Protein AF-A0A7S4FXJ2-F1 (afdb_monomer_lite)

Foldseek 3Di:
DVVLVVLLVLLVVLVVLLVVLPPPDPDLVVLVVNLVVVCCQCVVDPVSVVVVVVSLVVLVVQLVVLVVVLVVLVVVVVVDVDDDPVSVVVNVVSVVSNCSSVSSNVSVVSVVVSSVVSVVVSVVVVVVVVVVVVVVVVD

InterPro domains:
  IPR008417 B-cell receptor-associated protein 29/31 [PTHR12701] (1-131)
  IPR040463 BAP29/BAP31, transmembrane domain [PF05529] (5-129)

Organism: NCBI:txid73025

pLDDT: mean 77.44, std 8.52, range [52.94, 91.94]

Secondary structure (DSSP, 8-state):
-HHHHHHHHHHHHHHHHHHHHHS--S-HHHHHHHHHHHHHHHHS-HHHHHHHHHHHHHHHHHHHHHHHHHHHHHHHHHH-S---HHHHHHHHHHHHHHHHHHHHHHHHHHHHHHHHHHHHHHHHHHHHHHHHHHHHHH-

Radius of gyration: 22.3 Å; chains: 1; bounding box: 55×26×67 Å

Structure (mmCIF, N/CA/C/O backbone):
data_AF-A0A7S4FXJ2-F1
#
_entry.id   AF-A0A7S4FXJ2-F1
#
loop_
_atom_site.group_PDB
_atom_site.id
_atom_site.type_symbol
_atom_site.label_atom_id
_atom_site.label_alt_id
_atom_site.label_comp_id
_atom_site.label_asym_id
_atom_site.label_entity_id
_atom_site.label_seq_id
_atom_site.pdbx_PDB_ins_code
_atom_site.Cartn_x
_atom_site.Cartn_y
_atom_site.Cartn_z
_atom_site.occupancy
_atom_site.B_iso_or_equiv
_atom_site.auth_seq_id
_atom_site.auth_comp_id
_atom_site.auth_asym_id
_atom_site.auth_atom_id
_atom_site.pdbx_PDB_model_num
ATOM 1 N N . MET A 1 1 ? 13.231 -11.021 -10.578 1.00 65.50 1 MET A N 1
ATOM 2 C CA . MET A 1 1 ? 11.879 -11.609 -10.756 1.00 65.50 1 MET A CA 1
ATOM 3 C C . MET A 1 1 ? 11.163 -11.788 -9.422 1.00 65.50 1 MET A C 1
ATOM 5 O O . MET A 1 1 ? 10.064 -11.267 -9.305 1.00 65.50 1 MET A O 1
ATOM 9 N N . LEU A 1 2 ? 11.799 -12.408 -8.418 1.00 79.81 2 LEU A N 1
ATOM 10 C CA . LEU A 1 2 ? 11.241 -12.594 -7.065 1.00 79.81 2 LEU A CA 1
ATOM 11 C C . LEU A 1 2 ? 10.715 -11.303 -6.411 1.00 79.81 2 LEU A C 1
ATOM 13 O O . LEU A 1 2 ? 9.609 -11.295 -5.888 1.00 79.81 2 LEU A O 1
ATOM 17 N N . PHE A 1 3 ? 11.455 -10.193 -6.509 1.00 78.06 3 PHE A N 1
ATOM 18 C CA . PHE A 1 3 ? 11.028 -8.903 -5.948 1.00 78.06 3 PHE A CA 1
ATOM 19 C C . PHE A 1 3 ? 9.658 -8.443 -6.478 1.00 78.06 3 PHE A C 1
ATOM 21 O O . PHE A 1 3 ? 8.767 -8.122 -5.702 1.00 78.06 3 PHE A O 1
ATOM 28 N N . ASN A 1 4 ? 9.438 -8.504 -7.795 1.00 75.69 4 ASN A N 1
ATOM 29 C CA . ASN A 1 4 ? 8.161 -8.093 -8.390 1.00 75.69 4 ASN A CA 1
ATOM 30 C C . ASN A 1 4 ? 7.005 -9.022 -7.993 1.00 75.69 4 ASN A C 1
ATOM 32 O O . ASN A 1 4 ? 5.875 -8.562 -7.868 1.00 75.69 4 ASN A O 1
ATOM 36 N N . GLN A 1 5 ? 7.278 -10.315 -7.788 1.00 83.50 5 GLN A N 1
ATOM 37 C CA . GLN A 1 5 ? 6.273 -11.267 -7.307 1.00 83.50 5 GLN A CA 1
ATOM 38 C C . GLN A 1 5 ? 5.888 -10.985 -5.851 1.00 83.50 5 GLN A C 1
ATOM 40 O O . GLN A 1 5 ? 4.704 -11.002 -5.531 1.00 83.50 5 GLN A O 1
ATOM 45 N N . MET A 1 6 ? 6.864 -10.657 -4.998 1.00 82.06 6 MET A N 1
ATOM 46 C CA . MET A 1 6 ? 6.625 -10.248 -3.609 1.00 82.06 6 MET A CA 1
ATOM 47 C C . MET A 1 6 ? 5.777 -8.971 -3.543 1.00 82.06 6 MET A C 1
ATOM 49 O O . MET A 1 6 ? 4.780 -8.933 -2.829 1.00 82.06 6 MET A O 1
ATOM 53 N N . MET A 1 7 ? 6.120 -7.957 -4.344 1.00 78.62 7 MET A N 1
ATOM 54 C CA . MET A 1 7 ? 5.355 -6.706 -4.432 1.00 78.62 7 MET A CA 1
ATOM 55 C C . MET A 1 7 ? 3.911 -6.943 -4.886 1.00 78.62 7 MET A C 1
ATOM 57 O O . MET A 1 7 ? 2.980 -6.360 -4.338 1.00 78.62 7 MET A O 1
ATOM 61 N N . TYR A 1 8 ? 3.715 -7.826 -5.868 1.00 81.94 8 TYR A N 1
ATOM 62 C CA . TYR A 1 8 ? 2.383 -8.190 -6.340 1.00 81.94 8 TYR A CA 1
ATOM 63 C C . TYR A 1 8 ? 1.571 -8.936 -5.273 1.00 81.94 8 TYR A C 1
ATOM 65 O O . TYR A 1 8 ? 0.414 -8.597 -5.042 1.00 81.94 8 TYR A O 1
ATOM 73 N N . ALA A 1 9 ? 2.172 -9.914 -4.588 1.00 84.06 9 ALA A N 1
ATOM 74 C CA . ALA A 1 9 ? 1.504 -10.645 -3.514 1.00 84.06 9 ALA A CA 1
ATOM 75 C C . ALA A 1 9 ? 1.063 -9.704 -2.382 1.00 84.06 9 ALA A C 1
ATOM 77 O O . ALA A 1 9 ? -0.074 -9.790 -1.920 1.00 84.06 9 ALA A O 1
ATOM 78 N N . MET A 1 10 ? 1.921 -8.755 -1.999 1.00 76.50 10 MET A N 1
ATOM 79 C CA . MET A 1 10 ? 1.583 -7.731 -1.009 1.00 76.50 10 MET A CA 1
ATOM 80 C C . MET A 1 10 ? 0.429 -6.842 -1.473 1.00 76.50 10 MET A C 1
ATOM 82 O O . MET A 1 10 ? -0.519 -6.647 -0.721 1.00 76.50 10 MET A O 1
ATOM 86 N N . MET A 1 11 ? 0.444 -6.388 -2.728 1.00 80.62 11 MET A N 1
ATOM 87 C CA . MET A 1 11 ? -0.652 -5.600 -3.301 1.00 80.62 11 MET A CA 1
ATOM 88 C C . MET A 1 11 ? -1.991 -6.360 -3.261 1.00 80.62 11 MET A C 1
ATOM 90 O O . MET A 1 11 ? -3.035 -5.774 -2.967 1.00 80.62 11 MET A O 1
ATOM 94 N N . VAL A 1 12 ? -1.985 -7.670 -3.530 1.00 85.00 12 VAL A N 1
ATOM 95 C CA . VAL A 1 12 ? -3.191 -8.512 -3.428 1.00 85.00 12 VAL A CA 1
ATOM 96 C C . VAL A 1 12 ? -3.672 -8.599 -1.979 1.00 85.00 12 VAL A C 1
ATOM 98 O O . VAL A 1 12 ? -4.864 -8.432 -1.731 1.00 85.00 12 VAL A O 1
ATOM 101 N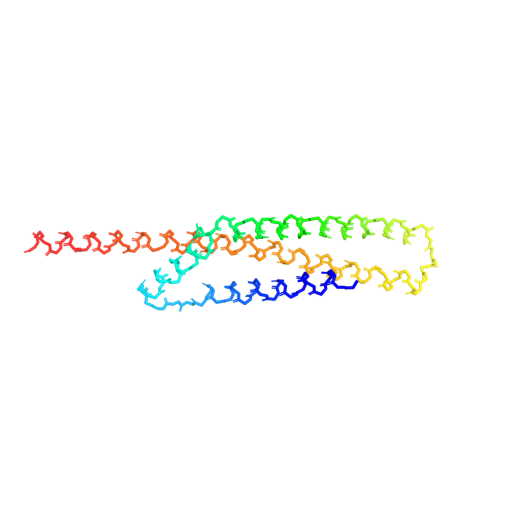 N . ILE A 1 13 ? -2.763 -8.798 -1.020 1.00 83.81 13 ILE A N 1
ATOM 102 C CA . ILE A 1 13 ? -3.099 -8.826 0.412 1.00 83.81 13 ILE A CA 1
ATOM 103 C C . ILE A 1 13 ? -3.706 -7.489 0.851 1.00 83.81 13 ILE A C 1
ATOM 105 O O . ILE A 1 13 ? -4.768 -7.478 1.472 1.00 83.81 13 ILE A O 1
ATOM 109 N N . GLU A 1 14 ? -3.089 -6.364 0.487 1.00 79.00 14 GLU A N 1
ATOM 110 C CA . GLU A 1 14 ? -3.615 -5.024 0.769 1.00 79.00 14 GLU A CA 1
ATOM 111 C C . GLU A 1 14 ? -5.002 -4.825 0.159 1.00 79.00 14 GLU A C 1
ATOM 113 O O . GLU A 1 14 ? -5.901 -4.319 0.826 1.00 79.00 14 GLU A O 1
ATOM 118 N N . THR A 1 15 ? -5.210 -5.287 -1.075 1.00 80.75 15 THR A N 1
ATOM 119 C CA . THR A 1 15 ? -6.512 -5.206 -1.751 1.00 80.75 15 THR A CA 1
ATOM 120 C C . THR A 1 15 ? -7.577 -5.999 -0.996 1.00 80.75 15 THR A C 1
ATOM 122 O O . THR A 1 15 ? -8.671 -5.491 -0.765 1.00 80.75 15 THR A O 1
ATOM 125 N N . VAL A 1 16 ? -7.266 -7.224 -0.565 1.00 84.69 16 VAL A N 1
ATOM 126 C CA . VAL A 1 16 ? -8.191 -8.049 0.228 1.00 84.69 16 VAL A CA 1
ATOM 127 C C . VAL A 1 16 ? -8.503 -7.385 1.571 1.00 84.69 16 VAL A C 1
ATOM 129 O O . VAL A 1 16 ? -9.665 -7.358 1.972 1.00 84.69 16 VAL A O 1
ATOM 132 N N . LEU A 1 17 ? -7.505 -6.798 2.239 1.00 77.50 17 LEU A N 1
ATOM 133 C CA . LEU A 1 17 ? -7.697 -6.072 3.499 1.00 77.50 17 LEU A CA 1
ATOM 134 C C . LEU A 1 17 ? -8.575 -4.828 3.324 1.00 77.50 17 LEU A C 1
ATOM 136 O O . LEU A 1 17 ? -9.493 -4.615 4.116 1.00 77.50 17 LEU A O 1
ATOM 140 N N . VAL A 1 18 ? -8.337 -4.035 2.276 1.00 78.94 18 VAL A N 1
ATOM 141 C CA . VAL A 1 18 ? -9.173 -2.879 1.926 1.00 78.94 18 VAL A CA 1
ATOM 142 C C . VAL A 1 18 ? -10.604 -3.318 1.652 1.00 78.94 18 VAL A C 1
ATOM 144 O O . VAL A 1 18 ? -11.535 -2.728 2.196 1.00 78.94 18 VAL A O 1
ATOM 147 N N . LEU A 1 19 ? -10.795 -4.350 0.827 1.00 80.69 19 LEU A N 1
ATOM 148 C CA . LEU A 1 19 ? -12.124 -4.854 0.489 1.00 80.69 19 LEU A CA 1
ATOM 149 C C . LEU A 1 19 ? -12.855 -5.347 1.734 1.00 80.69 19 LEU A C 1
ATOM 151 O O . LEU A 1 19 ? -14.013 -4.988 1.924 1.00 80.69 19 LEU A O 1
ATOM 155 N N . PHE A 1 20 ? -12.169 -6.088 2.605 1.00 78.56 20 PHE A N 1
ATOM 156 C CA . PHE A 1 20 ? -12.712 -6.531 3.885 1.00 78.56 20 PHE A CA 1
ATOM 157 C C . PHE A 1 20 ? -13.137 -5.348 4.767 1.00 78.56 20 PHE A C 1
ATOM 159 O O . PHE A 1 20 ? -14.213 -5.375 5.360 1.00 78.56 20 PHE A O 1
ATOM 166 N N . LEU A 1 21 ? -12.337 -4.279 4.807 1.00 72.44 21 LEU A N 1
ATOM 167 C CA . LEU A 1 21 ? -12.642 -3.071 5.577 1.00 72.44 21 LEU A CA 1
ATOM 168 C C . LEU A 1 21 ? -13.771 -2.226 4.955 1.00 72.44 21 LEU A C 1
ATOM 170 O O . LEU A 1 21 ? -14.471 -1.508 5.670 1.00 72.44 21 LEU A O 1
ATOM 174 N N . CYS A 1 22 ? -13.963 -2.320 3.638 1.00 70.38 22 CYS A N 1
ATOM 175 C CA . CYS A 1 22 ? -15.051 -1.677 2.901 1.00 70.38 22 CYS A CA 1
ATOM 176 C C . CYS A 1 22 ? -16.396 -2.402 3.029 1.00 70.38 22 CYS A C 1
ATOM 178 O O . CYS A 1 22 ? -17.411 -1.820 2.641 1.00 70.38 22 CYS A O 1
ATOM 180 N N . ILE A 1 23 ? -16.441 -3.635 3.551 1.00 77.25 23 ILE A N 1
ATOM 181 C CA . ILE A 1 23 ? -17.710 -4.347 3.739 1.00 77.25 23 ILE A CA 1
ATOM 182 C C . ILE A 1 23 ? -18.594 -3.521 4.690 1.00 77.25 23 ILE A C 1
ATOM 184 O O . ILE A 1 23 ? -18.190 -3.245 5.825 1.00 77.25 23 ILE A O 1
ATOM 188 N N . PRO A 1 24 ? -19.803 -3.108 4.260 1.00 64.12 24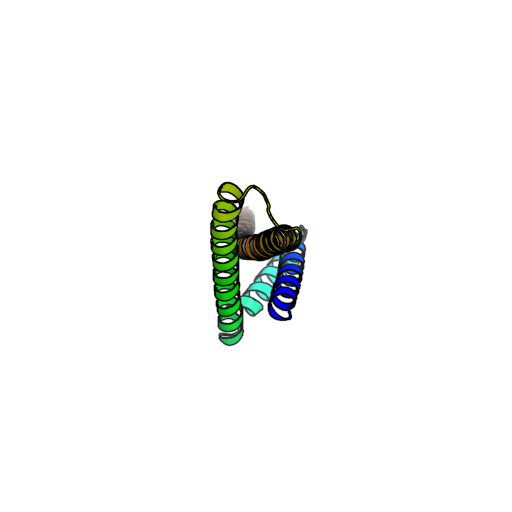 PRO A N 1
ATOM 189 C CA . PRO A 1 24 ? -20.713 -2.364 5.114 1.00 64.12 24 PRO A CA 1
ATOM 190 C C . PRO A 1 24 ? -21.227 -3.292 6.218 1.00 64.12 24 PRO A C 1
ATOM 192 O O . PRO A 1 24 ? -22.110 -4.117 6.002 1.00 64.12 24 PRO A O 1
ATOM 195 N N . LEU A 1 25 ? -20.651 -3.177 7.415 1.00 66.50 25 LEU A N 1
ATOM 196 C CA . LEU A 1 25 ? -21.070 -3.965 8.571 1.00 66.50 25 LEU A CA 1
ATOM 197 C C . LEU A 1 25 ? -22.302 -3.314 9.225 1.00 66.50 25 LEU A C 1
ATOM 199 O O . LEU A 1 25 ? -22.206 -2.173 9.688 1.00 66.50 25 LEU A O 1
ATOM 203 N N . PRO A 1 26 ? -23.448 -4.018 9.304 1.00 59.88 26 PRO A N 1
ATOM 204 C CA . PRO A 1 26 ? -24.694 -3.451 9.821 1.00 59.88 26 PRO A CA 1
ATOM 205 C C . PRO A 1 26 ? -24.689 -3.253 11.346 1.00 59.88 26 PRO A C 1
ATOM 207 O O . PRO A 1 26 ? -25.439 -2.430 11.862 1.00 59.88 26 PRO A O 1
ATOM 210 N N . SER A 1 27 ? -23.829 -3.963 12.085 1.00 66.94 27 SER A N 1
ATOM 211 C CA . SER A 1 27 ? -23.796 -3.926 13.552 1.00 66.94 27 SER A CA 1
ATOM 212 C C . SER A 1 27 ? -22.642 -3.077 14.098 1.00 66.94 27 SER A C 1
ATOM 214 O O . SER A 1 27 ? -21.477 -3.283 13.745 1.00 66.94 27 SER A O 1
ATOM 216 N N . ASN A 1 28 ? -22.957 -2.151 15.014 1.00 64.56 28 ASN A N 1
ATOM 217 C CA . ASN A 1 28 ? -21.976 -1.284 15.685 1.00 64.56 28 ASN A CA 1
ATOM 218 C C . ASN A 1 28 ? -20.936 -2.093 16.484 1.00 64.56 28 ASN A C 1
ATOM 220 O O . ASN A 1 28 ? -19.775 -1.695 16.547 1.00 64.56 28 ASN A O 1
ATOM 224 N N . THR A 1 29 ? -21.329 -3.245 17.036 1.00 65.25 29 THR A N 1
ATOM 225 C CA . THR A 1 29 ? -20.448 -4.141 17.804 1.00 65.25 29 THR A CA 1
ATOM 226 C C . THR A 1 29 ? -19.410 -4.809 16.906 1.00 65.25 29 THR A C 1
ATOM 228 O O . THR A 1 29 ? -18.229 -4.860 17.240 1.00 65.25 29 THR A O 1
ATOM 231 N N . VAL A 1 30 ? -19.827 -5.263 15.720 1.00 67.81 30 VAL A N 1
ATOM 232 C CA . VAL A 1 30 ? -18.925 -5.896 14.744 1.00 67.81 30 VAL A CA 1
ATOM 233 C C . VAL A 1 30 ? -17.971 -4.856 14.156 1.00 67.81 30 VAL A C 1
ATOM 235 O O . VAL A 1 30 ? -16.791 -5.132 13.963 1.00 67.81 30 VAL A O 1
ATOM 238 N N . ARG A 1 31 ? -18.444 -3.622 13.952 1.00 67.19 31 ARG A N 1
ATOM 239 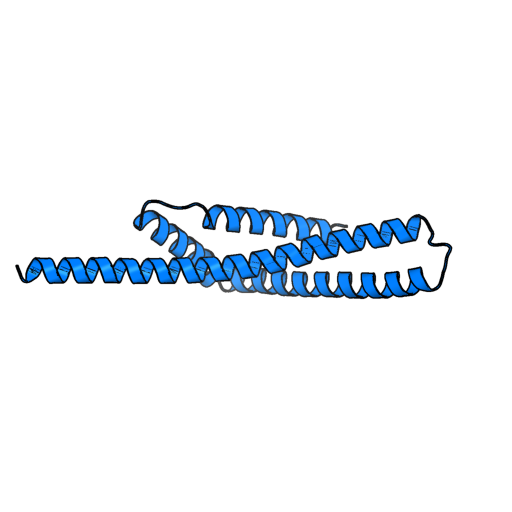C CA . ARG A 1 31 ? -17.609 -2.512 13.482 1.00 67.19 31 ARG A CA 1
ATOM 240 C C . ARG A 1 31 ? -16.536 -2.119 14.500 1.00 67.19 31 ARG A C 1
ATOM 242 O O . ARG A 1 31 ? -15.380 -1.959 14.119 1.00 67.19 31 ARG A O 1
ATOM 249 N N . GLY A 1 32 ? -16.901 -2.023 15.781 1.00 66.94 32 GLY A N 1
ATOM 250 C CA . GLY A 1 32 ? -15.952 -1.802 16.877 1.00 66.94 32 GLY A CA 1
ATOM 251 C C . GLY A 1 32 ? -14.926 -2.931 16.983 1.00 66.94 32 GLY A C 1
ATOM 252 O O . GLY A 1 32 ? -13.733 -2.663 17.097 1.00 66.94 32 GLY A O 1
ATOM 253 N N . PHE A 1 33 ? -15.358 -4.189 16.834 1.00 73.12 33 PHE A N 1
ATOM 254 C CA . PHE A 1 33 ? -14.453 -5.340 16.804 1.00 73.12 33 PHE A CA 1
ATOM 255 C C . PHE A 1 33 ? -13.471 -5.280 15.627 1.00 73.12 33 PHE A C 1
ATOM 257 O O . PHE A 1 33 ? -12.282 -5.483 15.835 1.00 73.12 33 PHE A O 1
ATOM 264 N N . VAL A 1 34 ? -13.921 -4.943 14.414 1.00 70.31 34 VAL A N 1
ATOM 265 C CA . VAL A 1 34 ? -13.044 -4.830 13.232 1.00 70.31 34 VAL A CA 1
ATOM 266 C C . VAL A 1 34 ? -12.055 -3.675 13.370 1.00 70.31 34 VAL A C 1
ATOM 268 O O . VAL A 1 34 ? -10.870 -3.852 13.090 1.00 70.31 34 VAL A O 1
ATOM 271 N N . VAL A 1 35 ? -12.500 -2.515 13.861 1.00 69.12 35 VAL A N 1
ATOM 272 C CA . VAL A 1 35 ? -11.610 -1.374 14.124 1.00 69.12 35 VAL A CA 1
ATOM 273 C C . VAL A 1 35 ? -10.602 -1.711 15.217 1.00 69.12 35 VAL A C 1
ATOM 275 O O . VAL A 1 35 ? -9.429 -1.372 15.073 1.00 69.12 35 VAL A O 1
ATOM 278 N N . ASN A 1 36 ? -11.024 -2.393 16.282 1.00 73.50 36 ASN A N 1
ATOM 279 C CA . ASN A 1 36 ? -10.130 -2.803 17.356 1.00 73.50 36 ASN A CA 1
ATOM 280 C C . ASN A 1 36 ? -9.154 -3.888 16.891 1.00 73.50 36 ASN A C 1
ATOM 282 O O . ASN A 1 36 ? -7.972 -3.785 17.168 1.00 73.50 36 ASN A O 1
ATOM 286 N N . CYS A 1 37 ? -9.603 -4.872 16.112 1.00 72.19 37 CYS A N 1
ATOM 287 C CA . CYS A 1 37 ? -8.751 -5.918 15.553 1.00 72.19 37 CYS A CA 1
ATOM 288 C C . CYS A 1 37 ? -7.713 -5.321 14.593 1.00 72.19 37 CYS A C 1
ATOM 290 O O . CYS A 1 37 ? -6.525 -5.611 14.716 1.00 72.19 37 CYS A O 1
ATOM 292 N N . TYR A 1 38 ? -8.127 -4.391 13.725 1.00 70.69 38 TYR A N 1
ATOM 293 C CA . TYR A 1 38 ? -7.207 -3.626 12.885 1.00 70.69 38 TYR A CA 1
ATOM 294 C C . TYR A 1 38 ? -6.246 -2.787 13.731 1.00 70.69 38 TYR A C 1
ATOM 296 O O . TYR A 1 38 ? -5.044 -2.801 13.492 1.00 70.69 38 TYR A O 1
ATOM 304 N N . ARG A 1 39 ? -6.740 -2.081 14.756 1.00 69.50 39 ARG A N 1
ATOM 305 C CA . ARG A 1 39 ? -5.910 -1.290 15.676 1.00 69.50 39 ARG A CA 1
ATOM 306 C C . ARG A 1 39 ? -4.901 -2.170 16.408 1.00 69.50 39 AR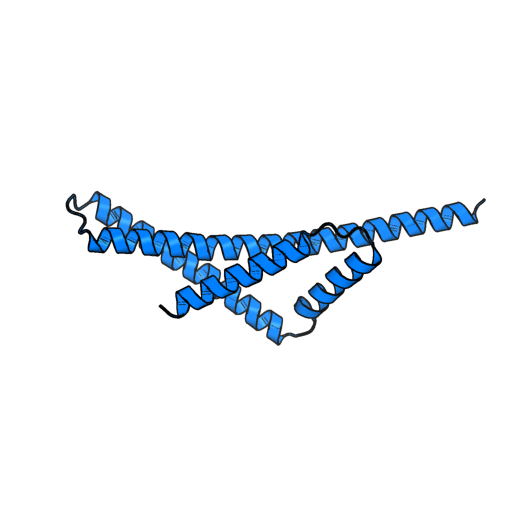G A C 1
ATOM 308 O O . ARG A 1 39 ? -3.751 -1.774 16.513 1.00 69.50 39 ARG A O 1
ATOM 315 N N . THR A 1 40 ? -5.282 -3.348 16.879 1.00 70.69 40 THR A N 1
ATOM 316 C CA . THR A 1 40 ? -4.384 -4.307 17.529 1.00 70.69 40 THR A CA 1
ATOM 317 C C . THR A 1 40 ? -3.373 -4.871 16.536 1.00 70.69 40 THR A C 1
ATOM 319 O O . THR A 1 40 ? -2.204 -4.999 16.878 1.00 70.69 40 THR A O 1
ATOM 322 N N . LEU A 1 41 ? -3.763 -5.131 15.289 1.00 68.31 41 LEU A N 1
ATOM 323 C CA . LEU A 1 41 ? -2.826 -5.551 14.248 1.00 68.31 41 LEU A CA 1
ATOM 324 C C . LEU A 1 41 ? -1.827 -4.428 13.899 1.00 68.31 41 LEU A C 1
ATOM 326 O O . LEU A 1 41 ? -0.645 -4.689 13.703 1.00 68.31 41 LEU A O 1
ATOM 330 N N . TRP A 1 42 ? -2.289 -3.173 13.875 1.00 64.81 42 TRP A N 1
ATOM 331 C CA . TRP A 1 42 ? -1.519 -2.000 13.442 1.00 64.81 42 TRP A CA 1
ATOM 332 C C . TRP A 1 42 ? -0.703 -1.322 14.557 1.00 64.81 42 TRP A C 1
ATOM 334 O O . TRP A 1 42 ? 0.342 -0.727 14.302 1.00 64.81 42 TRP A O 1
ATOM 344 N N . MET A 1 43 ? -1.177 -1.372 15.803 1.00 62.25 43 MET A N 1
ATOM 345 C CA . MET A 1 43 ? -0.558 -0.753 16.987 1.00 62.25 43 MET A CA 1
ATOM 346 C C . MET A 1 43 ? -0.069 -1.769 18.020 1.00 62.25 43 MET A C 1
ATOM 348 O O . MET A 1 43 ? 0.682 -1.395 18.915 1.00 62.25 43 MET A O 1
ATOM 352 N N . GLY A 1 44 ? -0.478 -3.036 17.936 1.00 62.47 44 GLY A N 1
ATOM 353 C CA . GLY A 1 44 ? -0.179 -4.033 18.969 1.00 62.47 44 GLY A CA 1
ATOM 354 C C . GLY A 1 44 ? 1.255 -4.555 18.948 1.00 62.47 44 GLY A C 1
ATOM 355 O O . GLY A 1 44 ? 1.687 -5.155 19.926 1.00 62.47 44 GLY A O 1
ATOM 356 N N . SER A 1 45 ? 2.020 -4.323 17.876 1.00 69.00 45 SER A N 1
ATOM 357 C CA . SER A 1 45 ? 3.416 -4.755 17.811 1.00 69.00 45 SER A CA 1
ATOM 358 C C . SER A 1 45 ? 4.291 -3.793 17.010 1.00 69.00 45 SER A C 1
ATOM 360 O O . SER A 1 45 ? 4.063 -3.548 15.823 1.00 69.00 45 SER A O 1
ATOM 362 N N . ARG A 1 46 ? 5.355 -3.301 17.658 1.00 75.06 46 ARG A N 1
ATOM 363 C CA . ARG A 1 46 ? 6.417 -2.473 17.051 1.00 75.06 46 ARG A CA 1
ATOM 364 C C . ARG A 1 46 ? 7.043 -3.155 15.828 1.00 75.06 46 ARG A C 1
ATOM 366 O O . ARG A 1 46 ? 7.448 -2.486 14.883 1.00 75.06 46 ARG A O 1
ATOM 373 N N . THR A 1 47 ? 7.067 -4.487 15.830 1.00 74.81 47 THR A N 1
ATOM 374 C CA . THR A 1 47 ? 7.567 -5.313 14.728 1.00 74.81 47 THR A CA 1
ATOM 375 C C . THR A 1 47 ? 6.687 -5.194 13.487 1.00 74.81 47 THR A C 1
ATOM 377 O O . THR A 1 47 ? 7.205 -5.034 12.387 1.00 74.81 47 THR A O 1
ATOM 380 N N . VAL A 1 48 ? 5.360 -5.212 13.646 1.00 74.44 48 VAL A N 1
ATOM 381 C CA . VAL A 1 48 ? 4.418 -5.112 12.517 1.00 74.44 48 VAL A CA 1
ATOM 382 C C . VAL A 1 48 ? 4.484 -3.720 11.892 1.00 74.44 48 VAL A C 1
ATOM 384 O O . VAL A 1 48 ? 4.539 -3.599 10.671 1.00 74.44 48 VAL A O 1
ATOM 387 N N . GLN A 1 49 ? 4.594 -2.677 12.718 1.00 77.00 49 GLN A N 1
ATOM 388 C CA . GLN A 1 49 ? 4.808 -1.305 12.245 1.00 77.00 49 GLN A CA 1
ATOM 389 C C . GLN A 1 49 ? 6.114 -1.158 11.461 1.00 77.00 49 GLN A C 1
ATOM 391 O O . GLN A 1 49 ? 6.124 -0.527 10.405 1.00 77.00 49 GLN A O 1
ATOM 396 N N . GLY A 1 50 ? 7.201 -1.766 11.948 1.00 80.75 50 GLY A N 1
ATOM 397 C CA . GLY A 1 50 ? 8.481 -1.793 11.243 1.00 80.75 50 GLY A CA 1
ATOM 398 C C . GLY A 1 50 ? 8.372 -2.477 9.882 1.00 80.75 50 GLY A C 1
ATOM 399 O O . GLY A 1 50 ? 8.780 -1.899 8.881 1.00 80.75 50 GLY A O 1
ATOM 400 N N . ILE A 1 51 ? 7.749 -3.659 9.829 1.00 81.69 51 ILE A N 1
ATOM 401 C CA . ILE A 1 51 ? 7.557 -4.425 8.590 1.00 81.69 51 ILE A CA 1
ATOM 402 C C . ILE A 1 51 ? 6.737 -3.624 7.569 1.00 81.69 51 ILE A C 1
ATOM 404 O O . ILE A 1 51 ? 7.193 -3.432 6.443 1.00 81.69 51 ILE A O 1
ATOM 408 N N . PHE A 1 52 ? 5.568 -3.104 7.956 1.00 78.69 52 PHE A N 1
ATOM 409 C CA . PHE A 1 52 ? 4.730 -2.293 7.063 1.00 78.69 52 PHE A CA 1
ATOM 410 C C . PHE A 1 52 ? 5.425 -1.002 6.619 1.00 78.69 52 PHE A C 1
ATOM 412 O O . PHE A 1 52 ? 5.334 -0.631 5.451 1.00 78.69 52 PHE A O 1
ATOM 419 N N . GLY A 1 53 ? 6.159 -0.337 7.516 1.00 83.56 53 GLY A N 1
ATOM 420 C CA . GLY A 1 53 ? 6.946 0.850 7.179 1.00 83.56 53 GLY A CA 1
ATOM 421 C C . GLY A 1 53 ? 8.048 0.544 6.164 1.00 83.56 53 GLY A C 1
ATOM 422 O O . GLY A 1 53 ? 8.204 1.269 5.182 1.00 83.56 53 GLY A O 1
ATOM 423 N N . THR A 1 54 ? 8.772 -0.564 6.345 1.00 86.50 54 THR A N 1
ATOM 424 C CA . THR A 1 54 ? 9.759 -1.040 5.369 1.00 86.50 54 THR A CA 1
ATOM 425 C C . THR A 1 54 ? 9.103 -1.350 4.025 1.00 86.50 54 THR A C 1
ATOM 427 O O . THR A 1 54 ? 9.622 -0.922 2.995 1.00 86.50 54 THR A O 1
ATOM 430 N N . PHE A 1 55 ? 7.949 -2.022 4.008 1.00 83.88 55 PHE A N 1
ATOM 431 C CA . PHE A 1 55 ? 7.212 -2.287 2.770 1.00 83.88 55 PHE A CA 1
ATOM 432 C C . PHE A 1 55 ? 6.769 -1.008 2.066 1.00 83.88 55 PHE A C 1
ATOM 434 O O . PHE A 1 55 ? 6.964 -0.894 0.860 1.00 83.88 55 PHE A O 1
ATOM 441 N N . LEU A 1 56 ? 6.271 -0.016 2.803 1.00 86.81 56 LEU A N 1
ATOM 442 C CA . LEU A 1 56 ? 5.907 1.277 2.234 1.00 86.81 56 LEU A CA 1
ATOM 443 C C . LEU A 1 56 ? 7.109 1.965 1.582 1.00 86.81 56 LEU A C 1
ATOM 445 O O . LEU A 1 56 ? 7.010 2.436 0.450 1.00 86.81 56 LEU A O 1
ATOM 449 N N . VAL A 1 57 ? 8.259 1.984 2.259 1.00 90.19 57 VAL A N 1
ATOM 450 C CA . VAL A 1 57 ? 9.496 2.547 1.698 1.00 90.19 57 VAL A CA 1
ATOM 451 C C . VAL A 1 57 ? 9.909 1.796 0.431 1.00 90.19 57 VAL A C 1
ATOM 453 O O . VAL A 1 57 ? 10.264 2.432 -0.561 1.00 90.19 57 VAL A O 1
ATOM 456 N N . LEU A 1 58 ? 9.811 0.464 0.423 1.00 88.06 58 LEU A N 1
ATOM 457 C CA . LEU A 1 58 ? 10.081 -0.350 -0.764 1.00 88.06 58 LEU A CA 1
ATOM 458 C C . LEU A 1 58 ? 9.095 -0.062 -1.904 1.00 88.06 58 LEU A C 1
ATOM 460 O O . LEU A 1 58 ? 9.515 -0.009 -3.057 1.00 88.06 58 LEU A O 1
ATOM 464 N N . GLN A 1 59 ? 7.818 0.170 -1.600 1.00 86.25 59 GLN A N 1
ATOM 465 C CA . GLN A 1 59 ? 6.781 0.525 -2.570 1.00 86.25 59 GLN A CA 1
ATOM 466 C C . GLN A 1 59 ? 7.073 1.885 -3.217 1.00 86.25 59 GLN A C 1
ATOM 468 O O . GLN A 1 59 ? 7.051 1.997 -4.443 1.00 86.25 59 GLN A O 1
ATOM 473 N N . VAL A 1 60 ? 7.427 2.893 -2.408 1.00 89.81 60 VAL A N 1
ATOM 474 C CA . VAL A 1 60 ? 7.851 4.223 -2.884 1.00 89.81 60 VAL A CA 1
ATOM 475 C C . VAL A 1 60 ? 9.108 4.111 -3.739 1.00 89.81 60 VAL A C 1
ATOM 477 O O . VAL A 1 60 ? 9.174 4.686 -4.827 1.00 89.81 60 VAL A O 1
ATOM 480 N N . TRP A 1 61 ? 10.102 3.356 -3.272 1.00 91.94 61 TRP A N 1
ATOM 481 C CA . TRP A 1 61 ? 11.356 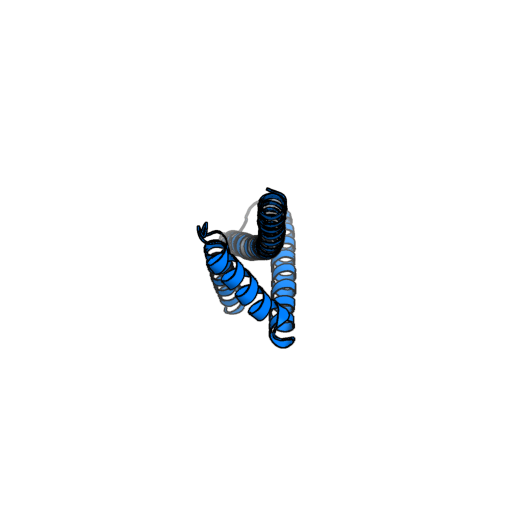3.172 -3.989 1.00 91.94 61 TRP A CA 1
ATOM 482 C C . TRP A 1 61 ? 11.147 2.463 -5.333 1.00 91.94 61 TRP A C 1
ATOM 484 O O . TRP A 1 61 ? 11.619 2.954 -6.356 1.00 91.94 61 TRP A O 1
ATOM 494 N N . ALA A 1 62 ? 10.379 1.371 -5.358 1.00 86.50 62 ALA A N 1
ATOM 495 C CA . ALA A 1 62 ? 10.056 0.621 -6.572 1.00 86.50 62 ALA A CA 1
ATOM 496 C C . ALA A 1 62 ? 9.233 1.448 -7.570 1.00 86.50 62 ALA A C 1
ATOM 498 O O . ALA A 1 62 ? 9.456 1.362 -8.782 1.00 86.50 62 ALA A O 1
ATOM 499 N N . PHE A 1 63 ? 8.307 2.270 -7.071 1.00 88.88 63 PHE A N 1
ATOM 500 C CA . PHE A 1 63 ? 7.542 3.196 -7.899 1.00 88.88 63 PHE A CA 1
ATOM 501 C C . PHE A 1 63 ? 8.453 4.255 -8.527 1.00 88.88 63 PHE A C 1
ATOM 503 O O . PHE A 1 63 ? 8.423 4.455 -9.742 1.00 88.88 63 PHE A O 1
ATOM 510 N N . GLY A 1 64 ? 9.322 4.875 -7.725 1.00 88.94 64 GLY A N 1
ATOM 511 C CA . GLY A 1 64 ? 10.289 5.865 -8.196 1.00 88.94 64 GLY A CA 1
ATOM 512 C C . GLY A 1 64 ? 11.294 5.294 -9.199 1.00 88.94 64 GLY A C 1
ATOM 513 O O . GLY A 1 64 ? 11.571 5.929 -10.216 1.00 88.94 64 GLY A O 1
ATOM 514 N N . ASP A 1 65 ? 11.810 4.089 -8.958 1.00 88.69 65 ASP A N 1
ATOM 515 C CA . ASP A 1 65 ? 12.704 3.390 -9.889 1.00 88.69 65 ASP A CA 1
ATOM 516 C C . ASP A 1 65 ? 12.009 3.072 -11.222 1.00 88.69 65 ASP A C 1
ATOM 518 O O . ASP A 1 65 ? 12.560 3.322 -12.301 1.00 88.69 65 ASP A O 1
ATOM 522 N N . SER A 1 66 ? 10.756 2.610 -11.159 1.00 86.81 66 SER A N 1
ATOM 523 C CA . SER A 1 66 ? 9.957 2.330 -12.355 1.00 86.81 66 SER A CA 1
ATOM 524 C C . SER A 1 66 ? 9.680 3.607 -13.152 1.00 86.81 66 SER A C 1
ATOM 526 O O . SER A 1 66 ? 9.872 3.606 -14.365 1.00 86.81 66 SER A O 1
ATOM 528 N N . MET A 1 67 ? 9.313 4.707 -12.486 1.00 86.19 67 MET A N 1
ATOM 529 C CA . MET A 1 67 ? 9.078 6.012 -13.119 1.00 86.19 67 MET A CA 1
ATOM 530 C C . MET A 1 67 ? 10.342 6.574 -13.776 1.00 86.19 67 MET A C 1
ATOM 532 O O . MET A 1 67 ? 10.314 6.909 -14.959 1.00 86.19 67 MET A O 1
ATOM 536 N N . ARG A 1 68 ? 11.478 6.581 -13.064 1.00 87.12 68 ARG A N 1
ATOM 537 C CA . ARG A 1 68 ? 12.770 7.018 -13.627 1.00 87.12 68 ARG A CA 1
ATOM 538 C C . ARG A 1 68 ? 13.176 6.189 -14.836 1.00 87.12 68 ARG A C 1
ATOM 540 O O . ARG A 1 68 ? 13.735 6.711 -15.796 1.00 87.12 68 ARG A O 1
ATOM 547 N N . THR A 1 69 ? 12.938 4.881 -14.786 1.00 84.56 69 THR A N 1
ATOM 548 C CA . THR A 1 69 ? 13.286 4.008 -15.906 1.00 84.56 69 THR A CA 1
ATOM 549 C C . THR A 1 69 ? 12.349 4.220 -17.090 1.00 84.56 69 THR A C 1
ATOM 551 O O . THR A 1 69 ? 12.808 4.158 -18.224 1.00 84.56 69 THR A O 1
ATOM 554 N N . LEU A 1 70 ? 11.066 4.500 -16.858 1.00 83.31 70 LEU A N 1
ATOM 555 C CA . LEU A 1 70 ? 10.122 4.834 -17.925 1.00 83.31 70 LEU A CA 1
ATOM 556 C C . LEU A 1 70 ? 10.475 6.150 -18.615 1.00 83.31 70 LEU A C 1
ATOM 558 O O . LEU A 1 70 ? 10.463 6.198 -19.839 1.00 83.31 70 LEU A O 1
ATOM 562 N N . GLU A 1 71 ? 10.852 7.173 -17.853 1.00 83.50 71 GLU A N 1
ATOM 563 C CA . GLU A 1 71 ? 11.293 8.464 -18.392 1.00 83.50 71 GLU A CA 1
ATOM 564 C C . GLU A 1 71 ? 12.549 8.305 -19.262 1.00 83.50 71 GLU A C 1
ATOM 566 O O . GLU A 1 71 ? 12.547 8.663 -20.437 1.00 83.50 71 GLU A O 1
ATOM 571 N N . ARG A 1 72 ? 13.572 7.608 -18.750 1.00 81.38 72 ARG A N 1
ATOM 572 C CA . ARG A 1 72 ? 14.804 7.318 -19.508 1.00 81.38 72 ARG A CA 1
ATOM 573 C C . ARG A 1 72 ? 14.574 6.489 -20.770 1.00 81.38 72 ARG A C 1
ATOM 575 O O . ARG A 1 72 ? 15.343 6.603 -21.721 1.00 81.38 72 ARG A O 1
ATOM 582 N N . LEU A 1 73 ? 13.596 5.584 -20.753 1.00 75.31 73 LEU A N 1
ATOM 583 C CA . LEU A 1 73 ? 13.266 4.766 -21.920 1.00 75.31 73 LEU A CA 1
ATOM 584 C C . LEU A 1 73 ? 12.456 5.566 -22.949 1.00 75.31 73 LEU A C 1
ATOM 586 O O . LEU A 1 73 ? 12.691 5.389 -24.138 1.00 75.31 73 LEU A O 1
ATOM 590 N N . LYS A 1 74 ? 11.595 6.490 -22.509 1.00 73.38 74 LYS A N 1
ATOM 591 C CA . LYS A 1 74 ? 10.845 7.411 -23.377 1.00 73.38 74 LYS A CA 1
ATOM 592 C C . LYS A 1 74 ? 11.764 8.398 -24.115 1.00 73.38 74 LYS A C 1
ATOM 594 O O . LYS A 1 74 ? 11.583 8.639 -25.308 1.00 73.38 74 LYS A O 1
ATOM 599 N N . ASP A 1 75 ? 12.791 8.916 -23.440 1.00 71.25 75 ASP A N 1
ATOM 600 C CA . ASP A 1 75 ? 13.787 9.806 -24.062 1.00 71.25 75 ASP A CA 1
ATOM 601 C C . ASP A 1 75 ? 14.598 9.091 -25.158 1.00 71.25 75 ASP A C 1
ATOM 603 O O . ASP A 1 75 ? 14.959 9.679 -26.182 1.00 71.25 75 ASP A O 1
ATOM 607 N N . LYS A 1 76 ? 14.847 7.787 -24.970 1.00 67.56 76 LYS A N 1
ATOM 608 C CA . LYS A 1 76 ? 15.496 6.925 -25.968 1.00 67.56 76 LYS A CA 1
ATOM 609 C C . LYS A 1 76 ? 14.578 6.577 -27.136 1.00 67.56 76 LYS A C 1
ATOM 611 O O . LYS A 1 76 ? 15.049 6.579 -28.268 1.00 67.56 76 LYS A O 1
ATOM 616 N N . GLU A 1 77 ? 13.298 6.330 -26.866 1.00 63.41 77 GLU A N 1
ATOM 617 C CA . GLU A 1 77 ? 12.263 6.090 -27.883 1.00 63.41 77 GLU A CA 1
ATOM 618 C C . GLU A 1 77 ? 12.129 7.283 -28.841 1.00 63.41 77 GLU A C 1
ATOM 620 O O . GLU A 1 77 ? 11.989 7.108 -30.043 1.00 63.41 77 GLU A O 1
ATOM 625 N N . THR A 1 78 ? 12.263 8.505 -28.316 1.00 59.62 78 THR A N 1
ATOM 626 C CA . THR A 1 78 ? 12.172 9.752 -29.099 1.00 59.62 78 THR A CA 1
ATOM 627 C C . THR A 1 78 ? 13.413 9.998 -29.972 1.00 59.62 78 THR A C 1
ATOM 629 O O . THR A 1 78 ? 13.340 10.722 -30.960 1.00 59.62 78 THR A O 1
ATOM 632 N N . SER A 1 79 ? 14.562 9.412 -29.614 1.00 59.91 79 SER A N 1
ATOM 633 C CA . SER A 1 79 ? 15.851 9.672 -30.278 1.00 59.91 79 SER A CA 1
ATOM 634 C C . SER A 1 79 ? 16.278 8.581 -31.268 1.00 59.91 79 SER A C 1
ATOM 636 O O . SER A 1 79 ? 17.223 8.795 -32.024 1.00 59.91 79 SER A O 1
ATOM 638 N N . ASN A 1 80 ? 15.631 7.412 -31.262 1.00 58.50 80 ASN A N 1
ATOM 639 C CA . ASN A 1 80 ? 15.980 6.279 -32.119 1.00 58.50 80 ASN A CA 1
ATOM 640 C C . ASN A 1 80 ? 14.703 5.657 -32.701 1.00 58.50 80 ASN A C 1
ATOM 642 O O . ASN A 1 80 ? 14.008 4.902 -32.029 1.00 58.50 80 ASN A O 1
ATOM 646 N N . ASP A 1 81 ? 14.438 5.929 -33.978 1.00 57.53 81 ASP A N 1
ATOM 647 C CA . ASP A 1 81 ? 13.238 5.492 -34.715 1.00 57.53 81 ASP A CA 1
ATOM 648 C C . ASP A 1 81 ? 13.183 3.962 -34.965 1.00 57.53 81 ASP A C 1
ATOM 650 O O . ASP A 1 81 ? 12.261 3.433 -35.581 1.00 57.53 81 ASP A O 1
ATOM 654 N N . ILE A 1 82 ? 14.179 3.214 -34.471 1.00 59.41 82 ILE A N 1
ATOM 655 C CA . ILE A 1 82 ? 14.238 1.748 -34.512 1.00 59.41 82 ILE A CA 1
ATOM 656 C C . ILE A 1 82 ? 14.323 1.226 -33.076 1.00 59.41 82 ILE A C 1
ATOM 658 O O . ILE A 1 82 ? 15.366 0.780 -32.595 1.00 59.41 82 ILE A O 1
ATOM 662 N N . VAL A 1 83 ? 13.201 1.289 -32.365 1.00 64.12 83 VAL A N 1
ATOM 663 C CA . VAL A 1 83 ? 13.060 0.637 -31.061 1.00 64.12 83 VAL A CA 1
ATOM 664 C C . VAL A 1 83 ? 13.051 -0.872 -31.290 1.00 64.12 83 VAL A C 1
ATOM 666 O O . VAL A 1 83 ? 12.151 -1.424 -31.924 1.00 64.12 83 VAL A O 1
ATOM 669 N N . SER A 1 84 ? 14.058 -1.571 -30.769 1.00 74.06 84 SER A N 1
ATOM 670 C CA . SER A 1 84 ? 14.078 -3.035 -30.796 1.00 74.06 84 SER A CA 1
ATOM 671 C C . SER A 1 84 ? 12.850 -3.591 -30.065 1.00 74.06 84 SER A C 1
ATOM 673 O O . SER A 1 84 ? 12.498 -3.128 -28.978 1.00 74.06 84 SER A O 1
ATOM 675 N N . VAL A 1 85 ? 12.238 -4.656 -30.596 1.00 75.00 85 VAL A N 1
ATOM 676 C CA . VAL A 1 85 ? 11.146 -5.408 -29.939 1.00 75.00 85 VAL A CA 1
ATOM 677 C C . VAL A 1 85 ? 11.505 -5.788 -28.490 1.00 75.00 85 VAL A C 1
ATOM 679 O O . VAL A 1 85 ? 10.634 -5.889 -27.620 1.00 75.00 85 VAL A O 1
ATOM 682 N N . MET A 1 86 ? 12.798 -5.963 -28.196 1.00 75.38 86 MET A N 1
ATOM 683 C CA . MET A 1 86 ? 13.296 -6.217 -26.844 1.00 75.38 86 MET A CA 1
ATOM 684 C C . MET A 1 86 ? 13.148 -5.000 -25.912 1.00 75.38 86 MET A C 1
ATOM 686 O O . MET A 1 86 ? 12.773 -5.168 -24.748 1.00 75.38 86 MET A O 1
ATOM 690 N N . GLU A 1 87 ? 13.411 -3.785 -26.395 1.00 76.81 87 GLU A N 1
ATOM 691 C CA . GLU A 1 87 ? 13.250 -2.558 -25.605 1.00 76.81 87 GLU A CA 1
ATOM 692 C C . GLU A 1 87 ? 11.776 -2.241 -25.361 1.00 76.81 87 GLU A C 1
ATOM 694 O O . GLU A 1 87 ? 11.404 -1.936 -24.226 1.00 76.81 87 GLU A O 1
ATOM 699 N N . HIS A 1 88 ? 10.917 -2.446 -26.361 1.00 79.06 88 HIS A N 1
ATOM 700 C CA . HIS A 1 88 ? 9.472 -2.280 -26.199 1.00 79.06 88 HIS A CA 1
ATOM 701 C C . HIS A 1 88 ? 8.907 -3.217 -25.113 1.00 79.06 88 HIS A C 1
ATOM 703 O O . HIS A 1 88 ? 8.189 -2.793 -24.206 1.00 79.06 88 HIS A O 1
ATOM 709 N N . ASN A 1 89 ? 9.327 -4.488 -25.103 1.00 79.94 89 ASN A N 1
ATOM 710 C CA . ASN A 1 89 ? 8.966 -5.429 -24.035 1.00 79.94 89 ASN A CA 1
ATOM 711 C C . ASN A 1 89 ? 9.458 -4.986 -22.646 1.00 79.94 89 ASN A C 1
ATOM 713 O O . ASN A 1 89 ? 8.804 -5.251 -21.631 1.00 79.94 89 ASN A O 1
ATOM 717 N N . ARG A 1 90 ? 10.613 -4.317 -22.571 1.00 80.69 90 ARG A N 1
ATOM 718 C CA . ARG A 1 90 ? 11.154 -3.788 -21.313 1.00 80.69 90 ARG A CA 1
ATOM 719 C C . ARG A 1 90 ? 10.347 -2.588 -20.814 1.00 80.69 90 ARG A C 1
ATOM 721 O O . ARG A 1 90 ? 10.086 -2.517 -19.612 1.00 80.69 90 ARG A O 1
ATOM 728 N N . ILE A 1 91 ? 9.903 -1.710 -21.714 1.00 81.44 91 ILE A N 1
ATOM 729 C CA . ILE A 1 91 ? 9.010 -0.586 -21.398 1.00 81.44 91 ILE A CA 1
ATOM 730 C C . ILE A 1 91 ? 7.694 -1.110 -20.820 1.00 81.44 91 ILE A C 1
ATOM 732 O O . ILE A 1 91 ? 7.342 -0.751 -19.697 1.00 81.44 91 ILE A O 1
ATOM 736 N N . LEU A 1 92 ? 7.025 -2.037 -21.513 1.00 83.44 92 LEU A N 1
ATOM 737 C CA . LEU A 1 92 ? 5.758 -2.625 -21.057 1.00 83.44 92 LEU A CA 1
ATOM 738 C C . LEU A 1 92 ? 5.889 -3.300 -19.683 1.00 83.44 92 LEU A C 1
ATOM 740 O O . LEU A 1 92 ? 5.026 -3.160 -18.811 1.00 83.44 92 LEU A O 1
ATOM 744 N N . ARG A 1 93 ? 7.004 -4.002 -19.446 1.00 83.69 93 ARG A N 1
ATOM 745 C CA . ARG A 1 93 ? 7.293 -4.608 -18.137 1.00 83.69 93 ARG A CA 1
ATOM 746 C C . ARG A 1 93 ? 7.421 -3.567 -17.030 1.00 83.69 93 ARG A C 1
ATOM 748 O O . ARG A 1 93 ? 6.917 -3.805 -15.932 1.00 83.69 93 ARG A O 1
ATOM 755 N N . ASN A 1 94 ? 8.074 -2.444 -17.302 1.00 84.25 94 ASN A N 1
ATOM 756 C CA . ASN A 1 94 ? 8.257 -1.387 -16.314 1.00 84.25 94 ASN A CA 1
ATOM 757 C C . ASN A 1 94 ? 6.994 -0.555 -16.091 1.00 84.25 94 ASN A C 1
ATOM 759 O O . ASN A 1 94 ? 6.724 -0.204 -14.946 1.00 84.25 94 ASN A O 1
ATOM 763 N N . GLN A 1 95 ? 6.179 -0.329 -17.124 1.00 86.88 95 GLN A N 1
ATOM 764 C CA . GLN A 1 95 ? 4.858 0.288 -16.976 1.00 86.88 95 GLN A CA 1
ATOM 765 C C . GLN A 1 95 ? 3.997 -0.539 -16.022 1.00 86.88 95 GLN A C 1
ATOM 767 O O . GLN A 1 95 ? 3.481 -0.018 -15.037 1.00 86.88 95 GLN A O 1
ATOM 772 N N . ARG A 1 96 ? 3.926 -1.858 -16.235 1.00 88.00 96 ARG A N 1
ATOM 773 C CA . ARG A 1 96 ? 3.196 -2.760 -15.334 1.00 88.00 96 ARG A CA 1
ATOM 774 C C . ARG A 1 96 ? 3.712 -2.693 -13.892 1.00 88.00 96 ARG A C 1
ATOM 776 O O . ARG A 1 96 ? 2.907 -2.630 -12.969 1.00 88.00 96 ARG A O 1
ATOM 783 N N . ASN A 1 97 ? 5.030 -2.714 -13.679 1.00 87.00 97 ASN A N 1
ATOM 784 C CA . ASN A 1 97 ? 5.592 -2.635 -12.324 1.00 87.00 97 ASN A CA 1
ATOM 785 C C . ASN A 1 97 ? 5.276 -1.284 -11.657 1.00 87.00 97 ASN A C 1
ATOM 787 O O . ASN A 1 97 ? 4.982 -1.247 -10.460 1.00 87.00 97 ASN A O 1
ATOM 791 N N . ALA A 1 98 ? 5.276 -0.192 -12.426 1.00 86.75 98 ALA A N 1
ATOM 792 C CA . ALA A 1 98 ? 4.866 1.119 -11.943 1.00 86.75 98 ALA A CA 1
ATOM 793 C C . ALA A 1 98 ? 3.389 1.148 -11.531 1.00 86.75 98 ALA A C 1
ATOM 795 O O . ALA A 1 98 ? 3.065 1.676 -10.472 1.00 86.75 98 ALA A O 1
ATOM 796 N N . TYR A 1 99 ? 2.499 0.530 -12.314 1.00 88.50 99 TYR A N 1
ATOM 797 C CA . TYR A 1 99 ? 1.086 0.422 -11.947 1.00 88.50 99 TYR A CA 1
ATOM 798 C C . TYR A 1 99 ? 0.881 -0.402 -10.675 1.00 88.50 99 TYR A C 1
ATOM 800 O O . TYR A 1 99 ? 0.149 0.030 -9.793 1.00 88.50 99 TYR A O 1
ATOM 808 N N . ILE A 1 100 ? 1.558 -1.546 -10.540 1.00 85.38 100 ILE A N 1
ATOM 809 C CA . ILE A 1 100 ? 1.457 -2.399 -9.341 1.00 85.38 100 ILE A CA 1
ATOM 810 C C . ILE A 1 100 ? 1.946 -1.648 -8.095 1.00 85.38 100 ILE A C 1
ATOM 812 O O . ILE A 1 100 ? 1.263 -1.612 -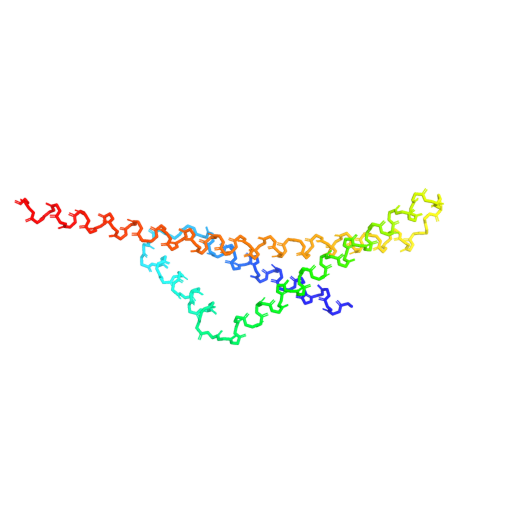7.072 1.00 85.38 100 ILE A O 1
ATOM 816 N N . SER A 1 101 ? 3.125 -1.026 -8.174 1.00 87.50 101 SER A N 1
ATOM 817 C CA . SER A 1 101 ? 3.695 -0.280 -7.045 1.00 87.50 101 SER A CA 1
ATOM 818 C C . SER A 1 101 ? 2.861 0.956 -6.694 1.00 87.50 101 SER A C 1
ATOM 820 O O . SER A 1 101 ? 2.575 1.172 -5.517 1.00 87.50 101 SER A O 1
ATOM 822 N N . GLY A 1 102 ? 2.393 1.705 -7.694 1.00 87.25 102 GLY A N 1
ATOM 823 C CA . GLY A 1 102 ? 1.522 2.866 -7.505 1.00 87.25 102 GLY A CA 1
ATOM 824 C C . GLY A 1 102 ? 0.157 2.502 -6.921 1.00 87.25 102 GLY A C 1
ATOM 825 O O . GLY A 1 102 ? -0.330 3.186 -6.023 1.00 87.25 102 GLY A O 1
ATOM 826 N N . PHE A 1 103 ? -0.440 1.395 -7.366 1.00 86.88 103 PHE A N 1
ATOM 827 C CA . PHE A 1 103 ? -1.707 0.914 -6.822 1.00 86.88 103 PHE A CA 1
ATOM 828 C C . PHE A 1 103 ? -1.574 0.440 -5.371 1.00 86.88 103 PHE A C 1
ATOM 830 O O . PHE A 1 103 ? -2.437 0.758 -4.559 1.00 86.88 103 PHE A O 1
ATOM 837 N N . GLY A 1 104 ? -0.482 -0.244 -5.013 1.00 84.81 104 GLY A N 1
ATOM 838 C CA . GLY A 1 104 ? -0.214 -0.595 -3.611 1.00 84.81 104 GLY A CA 1
ATOM 839 C C . GLY A 1 104 ? -0.036 0.639 -2.718 1.00 84.81 104 GLY A C 1
ATOM 840 O O . GLY A 1 104 ? -0.659 0.734 -1.665 1.00 84.81 104 GLY A O 1
ATOM 841 N N . LEU A 1 105 ? 0.699 1.665 -3.180 1.00 86.88 105 LEU A N 1
ATOM 842 C CA . LEU A 1 105 ? 0.786 2.950 -2.463 1.00 86.88 105 LEU A CA 1
ATOM 843 C C . LEU A 1 105 ? -0.598 3.567 -2.240 1.00 86.88 105 LEU A C 1
ATOM 845 O O . LEU A 1 105 ? -0.924 3.989 -1.131 1.00 86.88 105 LEU A O 1
ATOM 849 N N . PHE A 1 106 ? -1.421 3.605 -3.287 1.00 88.06 106 PHE A N 1
ATOM 850 C CA . PHE A 1 106 ? -2.785 4.112 -3.198 1.00 88.06 106 PHE A CA 1
ATOM 851 C C . PHE A 1 106 ? -3.625 3.322 -2.184 1.00 88.06 106 PHE A C 1
ATOM 853 O O . PHE A 1 106 ? -4.273 3.928 -1.329 1.00 88.06 106 PHE A O 1
ATOM 860 N N . MET A 1 107 ? -3.572 1.989 -2.232 1.00 84.00 107 MET A N 1
ATOM 861 C CA . MET A 1 107 ? -4.286 1.117 -1.298 1.00 84.00 107 MET A CA 1
ATOM 862 C C . MET A 1 107 ? -3.838 1.325 0.146 1.00 84.00 107 MET A C 1
ATOM 864 O O . MET A 1 107 ? -4.686 1.396 1.034 1.00 84.00 107 MET A O 1
ATOM 868 N N . PHE A 1 108 ? -2.543 1.517 0.392 1.00 83.31 108 PHE A N 1
ATOM 869 C CA . PHE A 1 108 ? -2.035 1.841 1.721 1.00 83.31 108 PHE A CA 1
ATOM 870 C C . PHE A 1 108 ? -2.650 3.135 2.282 1.00 83.31 108 PHE A C 1
ATOM 872 O O . PHE A 1 108 ? -3.144 3.162 3.417 1.00 83.31 108 PHE A O 1
ATOM 879 N N . PHE A 1 109 ? -2.667 4.211 1.488 1.00 84.69 109 PHE A N 1
ATOM 880 C CA . PHE A 1 109 ? -3.288 5.473 1.903 1.00 84.69 109 PHE A CA 1
ATOM 881 C C . PHE A 1 109 ? -4.795 5.323 2.105 1.00 84.69 109 PHE A C 1
ATOM 883 O O . PHE A 1 109 ? -5.353 5.870 3.062 1.00 84.69 109 PHE A O 1
ATOM 890 N N . LEU A 1 110 ? -5.450 4.557 1.236 1.00 85.81 110 LEU A N 1
ATOM 891 C CA . LEU A 1 110 ? -6.877 4.289 1.316 1.00 85.81 110 LEU A CA 1
ATOM 892 C C . LEU A 1 110 ? -7.228 3.478 2.575 1.00 85.81 110 LEU A C 1
ATOM 894 O O . LEU A 1 110 ? -8.165 3.849 3.279 1.00 85.81 110 LEU A O 1
ATOM 898 N N . CYS A 1 111 ? -6.428 2.474 2.938 1.00 81.31 111 CYS A N 1
ATOM 899 C CA . CYS A 1 111 ? -6.501 1.765 4.221 1.00 81.31 111 CYS A CA 1
ATOM 900 C C . CYS A 1 111 ? -6.419 2.736 5.403 1.00 81.31 111 CYS A C 1
ATOM 902 O O . CYS A 1 111 ? -7.331 2.785 6.231 1.00 81.31 111 CYS A O 1
ATOM 904 N N . CYS A 1 112 ? -5.367 3.560 5.459 1.00 80.44 112 CYS A N 1
ATOM 905 C CA . CYS A 1 112 ? -5.192 4.552 6.524 1.00 80.44 112 CYS A CA 1
ATOM 906 C C . CYS A 1 112 ? -6.412 5.480 6.640 1.00 80.44 112 CYS A C 1
ATOM 908 O O . CYS A 1 112 ? -6.902 5.759 7.740 1.00 80.44 112 CYS A O 1
ATOM 910 N N . ARG A 1 113 ? -6.938 5.929 5.496 1.00 84.56 113 ARG A N 1
ATOM 911 C CA . ARG A 1 113 ? -8.107 6.808 5.430 1.00 84.56 113 ARG A CA 1
ATOM 912 C C . ARG A 1 113 ? -9.383 6.117 5.909 1.00 84.56 113 ARG A C 1
ATOM 914 O O . ARG A 1 113 ? -10.135 6.725 6.672 1.00 84.56 113 ARG A O 1
ATOM 921 N N . LEU A 1 114 ? -9.625 4.877 5.488 1.00 81.81 114 LEU A N 1
ATOM 922 C CA . LEU A 1 114 ? -10.786 4.092 5.906 1.00 81.81 114 LEU A CA 1
ATOM 923 C C . LEU A 1 114 ? -10.770 3.849 7.412 1.00 81.81 114 LEU A C 1
ATOM 925 O O . LEU A 1 114 ? -11.777 4.076 8.074 1.00 81.81 114 LEU A O 1
ATOM 929 N N . VAL A 1 115 ? -9.626 3.470 7.976 1.00 77.25 115 VAL A N 1
ATOM 930 C CA . VAL A 1 115 ? -9.479 3.237 9.420 1.00 77.25 115 VAL A CA 1
ATOM 931 C C . VAL A 1 115 ? -9.785 4.504 10.208 1.00 77.25 115 VAL A C 1
ATOM 933 O O . VAL A 1 115 ? -10.521 4.457 11.195 1.00 77.25 115 VAL A O 1
ATOM 936 N N . TYR A 1 116 ? -9.265 5.648 9.764 1.00 81.00 116 TYR A N 1
ATOM 937 C CA . TYR A 1 116 ? -9.574 6.936 10.378 1.00 81.00 116 TYR A CA 1
ATOM 938 C C . TYR A 1 116 ? -11.080 7.236 10.337 1.00 81.00 116 TYR A C 1
ATOM 940 O O . TYR A 1 116 ? -11.674 7.578 11.361 1.00 81.00 116 TYR A O 1
ATOM 948 N N . LEU A 1 117 ? -11.715 7.056 9.174 1.00 81.56 117 LEU A N 1
ATOM 949 C CA . LEU A 1 117 ? -13.142 7.324 9.002 1.00 81.56 117 LEU A CA 1
ATOM 950 C C . LEU A 1 117 ? -14.014 6.383 9.845 1.00 81.56 117 LEU A C 1
ATOM 952 O O . LEU A 1 117 ? -14.982 6.831 10.455 1.00 81.56 117 LEU A O 1
ATOM 956 N N . MET A 1 118 ? -13.649 5.102 9.927 1.00 79.88 118 MET A N 1
ATOM 957 C CA . MET A 1 118 ? -14.337 4.109 10.754 1.00 79.88 118 MET A CA 1
ATOM 958 C C . MET A 1 118 ? -14.242 4.447 12.245 1.00 79.88 118 MET A C 1
ATOM 960 O O . MET A 1 118 ? -15.250 4.359 12.943 1.00 79.88 118 MET A O 1
ATOM 964 N N . ASN A 1 119 ? -13.072 4.888 12.727 1.00 78.69 119 ASN A N 1
ATOM 965 C CA . ASN A 1 119 ? -12.912 5.357 14.109 1.00 78.69 119 ASN A CA 1
ATOM 966 C C . ASN A 1 119 ? -13.788 6.585 14.384 1.00 78.69 119 ASN A C 1
ATOM 968 O O . ASN A 1 119 ? -14.505 6.607 15.381 1.00 78.69 119 ASN A O 1
ATOM 972 N N . LYS A 1 120 ? -13.765 7.584 13.492 1.00 80.81 120 LYS A N 1
ATOM 973 C CA . LYS A 1 120 ? -14.578 8.796 13.653 1.00 80.81 120 LYS A CA 1
ATOM 974 C C . LYS A 1 120 ? -16.069 8.458 13.695 1.00 80.81 120 LYS A C 1
ATOM 976 O O . LYS A 1 120 ? -16.784 8.930 14.566 1.00 80.81 120 LYS A O 1
ATOM 981 N N . LEU A 1 121 ? -16.532 7.595 12.793 1.00 80.81 121 LEU A N 1
ATOM 982 C CA . LEU A 1 121 ? -17.938 7.203 12.731 1.00 80.81 121 LEU A CA 1
ATOM 983 C C . LEU A 1 121 ? -18.379 6.364 13.939 1.00 80.81 121 LEU A C 1
ATOM 985 O O . LEU A 1 121 ? -19.528 6.459 14.361 1.00 80.81 121 LEU A O 1
ATOM 989 N N . HIS A 1 122 ? -17.482 5.554 14.504 1.00 76.81 122 HIS A N 1
ATOM 990 C CA . HIS A 1 122 ? -17.753 4.854 15.756 1.00 76.81 122 HIS A CA 1
ATOM 991 C C . HIS A 1 122 ? -17.947 5.842 16.915 1.00 76.81 122 HIS A C 1
ATOM 993 O O . HIS A 1 122 ? -18.958 5.754 17.603 1.00 76.81 122 HIS A O 1
ATOM 999 N N . GLN A 1 123 ? -17.047 6.821 17.057 1.00 79.06 123 GLN A N 1
ATOM 1000 C CA . GLN A 1 123 ? -17.122 7.846 18.104 1.00 79.06 123 GLN A CA 1
ATOM 1001 C C . GLN A 1 123 ? -18.386 8.706 18.008 1.00 79.06 123 GLN A C 1
ATOM 1003 O O . GLN A 1 123 ? -19.019 8.967 19.025 1.00 79.06 123 GLN A O 1
ATOM 1008 N N . GLU A 1 124 ? -18.779 9.135 16.806 1.00 82.31 124 GLU A N 1
ATOM 1009 C CA . GLU A 1 124 ? -19.996 9.942 16.635 1.00 82.31 124 GLU A CA 1
ATOM 1010 C C . GLU A 1 124 ? -21.262 9.156 17.011 1.00 82.31 124 GLU A C 1
ATOM 1012 O O . GLU A 1 124 ? -22.105 9.670 17.738 1.00 82.31 124 GLU A O 1
ATOM 1017 N N . ARG A 1 125 ? -21.355 7.871 16.640 1.00 78.38 125 ARG A N 1
ATOM 1018 C CA . ARG A 1 125 ? -22.493 7.026 17.044 1.00 78.38 125 ARG A CA 1
ATOM 1019 C C . ARG A 1 125 ? -22.538 6.727 18.542 1.00 78.38 125 ARG A C 1
ATOM 1021 O O . ARG A 1 125 ? -23.615 6.485 19.077 1.00 78.38 125 ARG A O 1
ATOM 1028 N N . GLU A 1 126 ? -21.393 6.659 19.219 1.00 78.75 126 GLU A N 1
ATOM 1029 C CA . GLU A 1 126 ? -21.376 6.518 20.681 1.00 78.75 126 GLU A CA 1
ATOM 1030 C C . GLU A 1 126 ? -21.894 7.782 21.372 1.00 78.75 126 GLU A C 1
ATOM 1032 O O . GLU A 1 126 ? -22.644 7.673 22.339 1.00 78.75 126 GLU A O 1
ATOM 1037 N N . LYS A 1 127 ? -21.570 8.967 20.839 1.00 82.88 127 LYS A N 1
ATOM 1038 C CA . LYS A 1 127 ? -22.115 10.238 21.338 1.00 82.88 127 LYS A CA 1
ATOM 1039 C C . LYS A 1 127 ? -23.621 10.345 21.118 1.00 82.88 127 LYS A C 1
ATOM 1041 O O . LYS A 1 127 ? -24.318 10.742 22.042 1.00 82.88 127 LYS A O 1
ATOM 1046 N N . GLU A 1 128 ? -24.124 9.965 19.941 1.00 82.31 128 GLU A N 1
ATOM 1047 C CA . GLU A 1 128 ? -25.571 9.943 19.661 1.00 82.31 128 GLU A CA 1
ATOM 1048 C C . GLU A 1 128 ? -26.320 9.076 20.682 1.00 82.31 128 GLU A C 1
ATOM 1050 O O . GLU A 1 128 ? -27.266 9.542 21.310 1.00 82.31 128 GLU A O 1
ATOM 1055 N N . LYS A 1 129 ? -25.830 7.858 20.948 1.00 78.56 129 LYS A N 1
ATOM 1056 C CA . LYS A 1 129 ? -26.428 6.971 21.959 1.00 78.56 129 LYS A CA 1
ATOM 1057 C C . LYS A 1 129 ? -26.372 7.530 23.381 1.00 78.56 129 LYS A C 1
ATOM 1059 O O . LYS A 1 129 ? -27.279 7.271 24.164 1.00 78.56 129 LYS A O 1
ATOM 1064 N N . ALA A 1 130 ? -25.303 8.243 23.736 1.00 77.38 130 ALA A N 1
ATOM 1065 C CA . ALA A 1 130 ? -25.187 8.878 25.046 1.00 77.38 130 ALA A CA 1
ATOM 1066 C C . ALA A 1 130 ? -26.195 10.030 25.198 1.00 77.38 130 ALA A C 1
ATOM 1068 O O . ALA A 1 130 ? -26.867 10.111 26.219 1.00 77.38 130 ALA A O 1
ATOM 1069 N N . HIS A 1 131 ? -26.367 10.852 24.157 1.00 76.81 131 HIS A N 1
ATOM 1070 C CA . HIS A 1 131 ? -27.370 11.919 24.138 1.00 76.81 131 HIS A CA 1
ATOM 1071 C C . HIS A 1 131 ? -28.808 11.386 24.226 1.00 76.81 131 HIS A C 1
ATOM 1073 O O . HIS A 1 131 ? -29.608 11.942 24.973 1.00 76.81 131 HIS A O 1
ATOM 1079 N N . GLU A 1 132 ? -29.131 10.294 23.523 1.00 76.62 132 GLU A N 1
ATOM 1080 C CA . GLU A 1 132 ? -30.443 9.632 23.628 1.00 76.62 132 GLU A CA 1
ATOM 1081 C C . GLU A 1 132 ? -30.701 9.069 25.039 1.00 76.62 132 GLU A C 1
ATOM 1083 O O . GLU A 1 132 ? -31.817 9.147 25.551 1.00 76.62 132 GLU A O 1
ATOM 1088 N N . ALA A 1 133 ? -29.674 8.514 25.692 1.00 74.75 133 ALA A N 1
ATOM 1089 C CA . ALA A 1 133 ? -29.792 7.952 27.037 1.00 74.75 133 ALA A CA 1
ATOM 1090 C C . ALA A 1 133 ? -29.946 9.015 28.139 1.00 74.75 133 ALA A C 1
ATOM 1092 O O . ALA A 1 133 ? -30.566 8.726 29.163 1.00 74.75 133 ALA A O 1
ATOM 1093 N N . ASP A 1 134 ? -29.382 10.210 27.944 1.00 74.31 134 ASP A N 1
ATOM 1094 C CA . ASP A 1 134 ? -29.548 11.335 28.868 1.00 74.31 134 ASP A CA 1
ATOM 1095 C C . ASP A 1 134 ? -30.927 11.993 28.704 1.00 74.31 134 ASP A C 1
ATOM 1097 O O . ASP A 1 134 ? -31.586 12.247 29.706 1.00 74.31 134 ASP A O 1
ATOM 1101 N N . GLN A 1 135 ? -31.433 12.158 27.472 1.00 72.19 135 GLN A N 1
ATOM 1102 C CA . GLN A 1 135 ? -32.794 12.675 27.246 1.00 72.19 135 GLN A CA 1
ATOM 1103 C C . GLN A 1 135 ? -33.875 11.783 27.869 1.00 72.19 135 GLN A C 1
ATOM 1105 O O . GLN A 1 135 ? -34.809 12.282 28.479 1.00 72.19 135 GLN A O 1
ATOM 1110 N N . ASN A 1 136 ? -33.716 10.461 27.789 1.00 69.06 136 ASN A N 1
ATOM 1111 C CA . ASN A 1 136 ? -34.691 9.510 28.329 1.00 69.06 136 ASN A CA 1
ATOM 1112 C C . ASN A 1 136 ? -34.630 9.351 29.868 1.00 69.06 136 ASN A C 1
ATOM 1114 O O . ASN A 1 136 ? -35.345 8.518 30.419 1.00 69.06 136 ASN A O 1
ATOM 1118 N N . LYS A 1 137 ? -33.725 10.061 30.560 1.00 64.06 137 LYS A N 1
ATOM 1119 C CA . LYS A 1 137 ? -33.673 10.128 32.035 1.00 64.06 137 LYS A CA 1
ATOM 1120 C C . LYS A 1 137 ? -34.352 11.371 32.606 1.00 64.06 137 LYS A C 1
ATOM 1122 O O . LYS A 1 137 ? -34.629 11.379 33.804 1.00 64.06 137 LYS A O 1
ATOM 1127 N N . ASP A 1 138 ? -34.546 12.396 31.782 1.00 58.09 138 ASP A N 1
ATOM 1128 C CA . ASP A 1 138 ? -35.162 13.664 32.179 1.00 58.09 138 ASP A CA 1
ATOM 1129 C C . ASP A 1 138 ? -36.695 13.671 31.964 1.00 58.09 138 ASP A C 1
ATOM 1131 O O . ASP A 1 138 ? -37.365 14.578 32.461 1.00 58.09 138 ASP A O 1
ATOM 1135 N N . ASP A 1 139 ? -37.235 12.646 31.287 1.00 52.94 139 ASP A N 1
ATOM 1136 C CA . ASP A 1 139 ? -38.670 12.340 31.122 1.00 52.94 139 ASP A CA 1
ATOM 1137 C C . ASP A 1 139 ? -39.159 11.282 32.137 1.00 52.94 139 ASP A C 1
ATOM 1139 O O . ASP A 1 139 ? -40.303 11.418 32.638 1.00 52.94 139 ASP A O 1
#

Sequence (139 aa):
MLFNQMMYAMMVIETVLVLFLCIPLPSNTVRGFVVNCYRTLWMGSRTVQGIFGTFLVLQVWAFGDSMRTLERLKDKETSNDIVSVMEHNRILRNQRNAYISGFGLFMFFLCCRLVYLMNKLHQEREKEKAHEADQNKDD